Protein AF-A0A948C5S7-F1 (afdb_monomer)

Nearest PDB structures (foldseek):
  1p3d-assembly1_A  TM=9.651E-01  e=3.234E-03  Haemophilus influenzae
  1gqq-assembly1_A  TM=8.195E-01  e=3.987E-03  Haemophilus influenzae
  1gqq-assembly1_B  TM=8.181E-01  e=5.651E-03  Haemophilus influenzae
  7ysv-assembly1_D  TM=3.368E-01  e=1.610E-02  Rattus norvegicus
  8gpr-assembly1_D  TM=3.294E-01  e=8.591E-02  Rattus norvegicus

Structure (mmCIF, N/CA/C/O backbone):
data_AF-A0A948C5S7-F1
#
_entry.id   AF-A0A948C5S7-F1
#
loop_
_atom_site.group_PDB
_atom_site.id
_atom_site.type_symbol
_atom_site.label_atom_id
_atom_site.label_alt_id
_atom_site.label_comp_id
_atom_site.label_asym_id
_atom_site.label_entity_id
_atom_site.label_seq_id
_atom_site.pdbx_PDB_ins_code
_atom_site.Cartn_x
_atom_site.Cartn_y
_atom_site.Cartn_z
_atom_site.occupancy
_atom_site.B_iso_or_equiv
_atom_site.auth_seq_id
_atom_site.auth_comp_id
_atom_site.auth_asym_id
_atom_site.auth_atom_id
_atom_site.pdbx_PDB_model_num
ATOM 1 N N . MET A 1 1 ? -17.640 6.843 2.694 1.00 91.31 1 MET A N 1
ATOM 2 C CA . MET A 1 1 ? -16.895 8.073 2.339 1.00 91.31 1 MET A CA 1
ATOM 3 C C . MET A 1 1 ? -15.833 7.690 1.329 1.00 91.31 1 MET A C 1
ATOM 5 O O . MET A 1 1 ? -15.386 6.552 1.376 1.00 91.31 1 MET A O 1
ATOM 9 N N . ILE A 1 2 ? -15.490 8.582 0.403 1.00 95.44 2 ILE A N 1
ATOM 10 C CA . ILE A 1 2 ? -14.495 8.312 -0.641 1.00 95.44 2 ILE A CA 1
ATOM 11 C C . ILE A 1 2 ? -13.454 9.423 -0.574 1.00 95.44 2 ILE A C 1
ATOM 13 O O . ILE A 1 2 ? -13.812 10.598 -0.551 1.00 95.44 2 ILE A O 1
ATOM 17 N N . TYR A 1 3 ? -12.189 9.023 -0.534 1.00 95.81 3 TYR A N 1
ATOM 18 C CA . TYR A 1 3 ? -11.029 9.903 -0.564 1.00 95.81 3 TYR A CA 1
ATOM 19 C C . TYR A 1 3 ? -10.151 9.497 -1.740 1.00 95.81 3 TYR A C 1
ATOM 21 O O . TYR A 1 3 ? -10.005 8.306 -2.014 1.00 9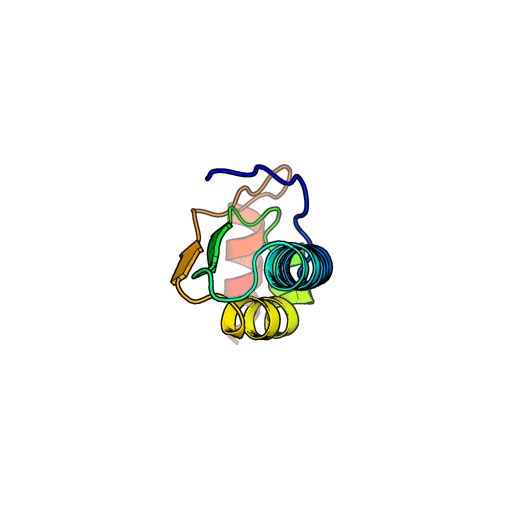5.81 3 TYR A O 1
ATOM 29 N N . SER A 1 4 ? -9.581 10.480 -2.427 1.00 96.19 4 SER A N 1
ATOM 30 C CA . SER A 1 4 ? -8.579 10.266 -3.468 1.00 96.19 4 SER A CA 1
ATOM 31 C C . SER A 1 4 ? -7.244 10.812 -2.990 1.00 96.19 4 SER A C 1
ATOM 33 O O . SER A 1 4 ? -7.191 11.956 -2.538 1.00 96.19 4 SER A O 1
ATOM 35 N N . ASP A 1 5 ? -6.187 10.027 -3.146 1.00 95.94 5 ASP A N 1
ATOM 36 C CA . ASP A 1 5 ? -4.819 10.422 -2.828 1.00 95.94 5 ASP A CA 1
ATOM 37 C C . ASP A 1 5 ? -3.899 10.123 -4.024 1.00 95.94 5 ASP A C 1
ATOM 39 O O . ASP A 1 5 ? -4.130 9.166 -4.764 1.00 95.94 5 ASP A O 1
ATOM 43 N N . TYR A 1 6 ? -2.890 10.970 -4.248 1.00 95.00 6 TYR A N 1
ATOM 44 C CA . TYR A 1 6 ? -1.934 10.826 -5.360 1.00 95.00 6 TYR A CA 1
ATOM 45 C C . TYR A 1 6 ? -0.724 9.933 -5.005 1.00 95.00 6 TYR A C 1
ATOM 47 O O . TYR A 1 6 ? 0.123 9.623 -5.852 1.00 95.00 6 TYR A O 1
ATOM 55 N N . GLY A 1 7 ? -0.607 9.535 -3.740 1.00 93.50 7 GLY A N 1
ATOM 56 C CA . GLY A 1 7 ? 0.462 8.706 -3.217 1.00 93.50 7 GLY A CA 1
ATOM 57 C C . GLY A 1 7 ? 0.583 7.378 -3.957 1.00 93.50 7 GLY A C 1
ATOM 58 O O . GLY A 1 7 ? -0.366 6.616 -4.112 1.00 93.50 7 GLY A O 1
ATOM 59 N N . HIS A 1 8 ? 1.801 7.091 -4.404 1.00 93.81 8 HIS A N 1
ATOM 60 C CA . HIS A 1 8 ? 2.150 5.876 -5.145 1.00 93.81 8 HIS A CA 1
ATOM 61 C C . HIS A 1 8 ? 3.403 5.194 -4.574 1.00 93.81 8 HIS A C 1
ATOM 63 O O . HIS A 1 8 ? 3.996 4.331 -5.219 1.00 93.81 8 HIS A O 1
ATOM 69 N N . MET A 1 9 ? 3.824 5.609 -3.377 1.00 96.00 9 MET A N 1
ATOM 70 C CA . MET A 1 9 ? 4.890 4.993 -2.588 1.00 96.00 9 MET A CA 1
ATOM 71 C C . MET A 1 9 ? 4.275 4.219 -1.428 1.00 96.00 9 MET A C 1
ATOM 73 O O . MET A 1 9 ? 3.244 4.634 -0.896 1.00 96.00 9 MET A O 1
ATOM 77 N N . ALA A 1 10 ? 4.924 3.139 -0.993 1.00 96.69 10 ALA A N 1
ATOM 78 C CA . ALA A 1 10 ? 4.420 2.340 0.127 1.00 96.69 10 ALA A CA 1
ATOM 79 C C . ALA A 1 10 ? 4.261 3.173 1.416 1.00 96.69 10 ALA A C 1
ATOM 81 O O . ALA A 1 10 ? 3.277 3.022 2.138 1.00 96.69 10 ALA A O 1
ATOM 82 N N . SER A 1 11 ? 5.180 4.113 1.660 1.00 97.00 11 SER A N 1
ATOM 83 C CA . SER A 1 11 ? 5.114 5.036 2.800 1.00 97.00 11 SER A CA 1
ATOM 84 C C . SER A 1 11 ? 3.900 5.964 2.760 1.00 97.00 11 SER A C 1
ATOM 86 O O . SER A 1 11 ? 3.328 6.254 3.805 1.00 97.00 11 SER A O 1
ATOM 88 N N . SER A 1 12 ? 3.469 6.404 1.573 1.00 96.75 12 SER A N 1
ATOM 89 C CA . SER A 1 12 ? 2.267 7.234 1.430 1.00 96.75 12 SER A CA 1
ATOM 90 C C . SER A 1 12 ? 1.006 6.468 1.825 1.00 96.75 12 SER A C 1
ATOM 92 O O . SER A 1 12 ? 0.123 7.039 2.455 1.00 96.75 12 SER A O 1
ATOM 94 N N . LEU A 1 13 ? 0.939 5.169 1.510 1.00 97.19 13 LEU A N 1
ATOM 95 C CA . LEU A 1 13 ? -0.188 4.326 1.918 1.00 97.19 13 LEU A CA 1
ATOM 96 C C . LEU A 1 13 ? -0.228 4.152 3.438 1.00 97.19 13 LEU A C 1
ATOM 98 O O . LEU A 1 13 ? -1.292 4.248 4.040 1.00 97.19 13 LEU A O 1
ATOM 102 N N . GLN A 1 14 ? 0.934 3.949 4.062 1.00 97.62 14 GLN A N 1
ATOM 103 C CA . GLN A 1 14 ? 1.037 3.838 5.515 1.00 97.62 14 GLN A CA 1
ATOM 104 C C . GLN A 1 14 ? 0.559 5.115 6.219 1.00 97.62 14 GLN A C 1
ATOM 106 O O . GLN A 1 14 ? -0.305 5.046 7.090 1.00 97.62 14 GLN A O 1
ATOM 111 N N . LEU A 1 15 ? 1.071 6.276 5.801 1.00 97.62 15 LEU A N 1
ATOM 112 C CA . LEU A 1 15 ? 0.678 7.567 6.374 1.00 97.62 15 LEU A CA 1
ATOM 113 C C . LEU A 1 15 ? -0.815 7.845 6.159 1.00 97.62 15 LEU A C 1
ATOM 115 O O . LEU A 1 15 ? -1.512 8.244 7.085 1.00 97.62 15 LEU A O 1
ATOM 119 N N . GLY A 1 16 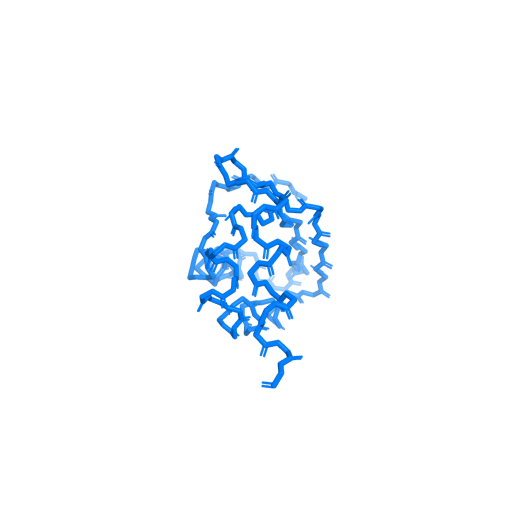? -1.340 7.547 4.966 1.00 97.12 16 GLY A N 1
ATOM 120 C CA . GLY A 1 16 ? -2.769 7.685 4.688 1.00 97.12 16 GLY A CA 1
ATOM 121 C C . GLY A 1 16 ? -3.645 6.782 5.565 1.00 97.12 16 GLY A C 1
ATOM 122 O O . GLY A 1 16 ? -4.725 7.197 5.986 1.00 97.12 16 GLY A O 1
ATOM 123 N N . TYR A 1 17 ? -3.201 5.556 5.868 1.00 97.50 17 TYR A N 1
ATOM 124 C CA . TYR A 1 17 ? -3.883 4.688 6.832 1.00 97.50 17 TYR A CA 1
ATOM 125 C C . TYR A 1 17 ? -3.881 5.297 8.238 1.00 97.50 17 TYR A C 1
ATOM 127 O O . TYR A 1 17 ? -4.934 5.332 8.874 1.00 97.50 17 TYR A O 1
ATOM 135 N N . GLU A 1 18 ? -2.728 5.773 8.711 1.00 97.75 18 GLU A N 1
ATOM 136 C CA . GLU A 1 18 ? -2.569 6.366 10.044 1.00 97.75 18 GLU A CA 1
ATOM 137 C C . GLU A 1 18 ? -3.488 7.581 10.222 1.00 97.75 18 GLU A C 1
ATOM 139 O O . GLU A 1 18 ? -4.308 7.591 11.145 1.00 97.75 18 GLU A O 1
ATOM 144 N N . ASP A 1 19 ? -3.467 8.516 9.269 1.00 97.25 19 ASP A N 1
ATOM 145 C CA . ASP A 1 19 ? -4.316 9.712 9.268 1.00 97.25 19 ASP A CA 1
ATOM 146 C C . ASP A 1 19 ? -5.812 9.359 9.285 1.00 97.25 19 ASP A C 1
ATOM 148 O O . ASP A 1 19 ? -6.609 9.922 10.046 1.00 97.25 19 ASP A O 1
ATOM 152 N N . LEU A 1 20 ? -6.229 8.407 8.442 1.00 97.31 20 LEU A N 1
ATOM 153 C CA . LEU A 1 20 ? -7.627 7.980 8.377 1.00 97.31 20 LEU A CA 1
ATOM 154 C C . LEU A 1 20 ? -8.054 7.240 9.644 1.00 97.31 20 LEU A C 1
ATOM 156 O O . LEU A 1 20 ? -9.200 7.393 10.074 1.00 97.31 20 LEU A O 1
ATOM 160 N N . LYS A 1 21 ? -7.164 6.446 10.247 1.00 97.06 21 LYS A N 1
ATOM 161 C CA . LYS A 1 21 ? -7.471 5.689 11.462 1.00 97.06 21 LYS A CA 1
ATOM 162 C C . LYS A 1 21 ? -7.594 6.597 12.677 1.00 97.06 21 LYS A C 1
ATOM 164 O O . LYS A 1 21 ? -8.488 6.371 13.493 1.00 97.06 21 LYS A O 1
ATOM 169 N N . GLU A 1 22 ? -6.745 7.617 12.771 1.00 97.81 22 G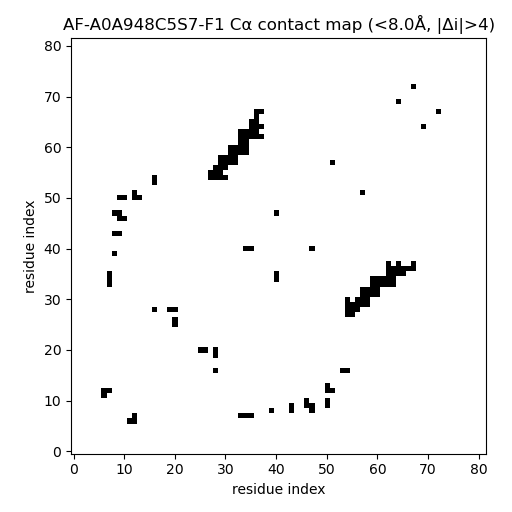LU A N 1
ATOM 170 C CA . GLU A 1 22 ? -6.831 8.654 13.798 1.00 97.81 22 GLU A CA 1
ATOM 171 C C . GLU A 1 22 ? -8.130 9.452 13.662 1.00 97.81 22 GLU A C 1
ATOM 173 O O . GLU A 1 22 ? -8.858 9.642 14.637 1.00 97.81 22 GLU A O 1
ATOM 178 N N . LYS A 1 23 ? -8.463 9.879 12.439 1.00 97.31 23 LYS A N 1
ATOM 179 C CA . LYS A 1 23 ? -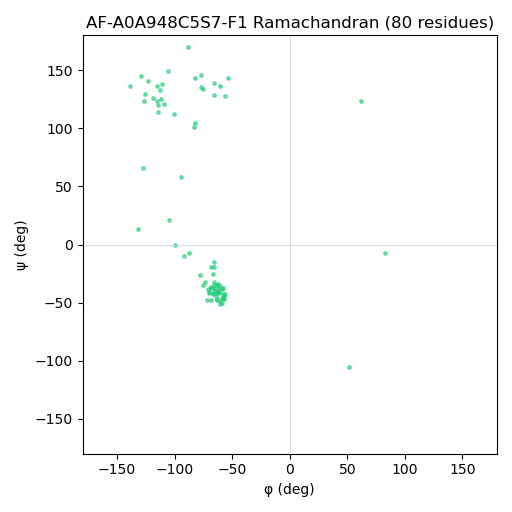9.631 10.728 12.186 1.00 97.31 23 LYS A CA 1
ATOM 180 C C . LYS A 1 23 ? -10.964 9.987 12.294 1.00 97.31 23 LYS A C 1
ATOM 182 O O . LYS A 1 23 ? -11.973 10.585 12.670 1.00 97.31 23 LYS A O 1
ATOM 187 N N . TYR A 1 24 ? -10.982 8.702 11.949 1.00 96.88 24 TYR A N 1
ATOM 188 C CA . TYR A 1 24 ? -12.184 7.870 11.909 1.00 96.88 24 TYR A CA 1
ATOM 189 C C . TYR A 1 24 ? -11.991 6.583 12.724 1.00 96.88 24 TYR A C 1
ATOM 191 O O . TYR A 1 24 ? -12.007 5.474 12.172 1.00 96.88 24 TYR A O 1
ATOM 199 N N . PRO A 1 25 ? -11.830 6.692 14.056 1.00 96.12 25 PRO A N 1
ATOM 200 C CA . PRO A 1 25 ? -11.636 5.526 14.903 1.00 96.12 25 PRO A CA 1
ATOM 201 C C . PRO A 1 25 ? -12.848 4.588 14.811 1.00 96.12 25 PRO A C 1
ATOM 203 O O . PRO A 1 25 ? -14.000 5.017 14.821 1.00 96.12 25 PRO A O 1
ATOM 206 N N . GLY A 1 26 ? -12.583 3.285 14.696 1.00 95.50 26 GLY A N 1
ATOM 207 C CA . GLY A 1 26 ? -13.616 2.244 14.592 1.00 95.50 26 GLY A CA 1
ATOM 208 C C . GLY A 1 26 ? -14.198 2.018 13.190 1.00 95.50 26 GLY A C 1
ATOM 209 O O . GLY A 1 26 ? -14.914 1.038 12.992 1.00 95.50 26 GLY A O 1
ATOM 210 N N . TYR A 1 27 ? -13.865 2.852 12.202 1.00 97.50 27 TYR A N 1
ATOM 211 C CA . TYR A 1 27 ? -14.270 2.612 10.817 1.00 97.50 27 TYR A CA 1
ATOM 212 C C . TYR A 1 27 ? -13.391 1.531 10.181 1.00 97.50 27 TYR A C 1
ATOM 214 O O . TYR A 1 27 ? -12.194 1.428 10.478 1.00 97.50 27 TYR A O 1
ATOM 222 N N . LYS A 1 28 ? -14.001 0.737 9.291 1.00 97.94 28 LYS A N 1
ATOM 223 C CA . LYS A 1 28 ? -13.265 -0.141 8.377 1.00 97.94 28 LYS A CA 1
ATOM 224 C C . LYS A 1 28 ? -12.652 0.697 7.263 1.00 97.94 28 LYS A C 1
ATOM 226 O O . LYS A 1 28 ? -13.341 1.533 6.676 1.00 97.94 28 LYS A O 1
ATOM 231 N N . LEU A 1 29 ? -11.387 0.450 6.960 1.00 98.12 29 LEU A N 1
ATOM 232 C CA . LEU A 1 29 ? -10.636 1.142 5.925 1.00 98.12 29 LEU A CA 1
ATOM 233 C C . LEU A 1 29 ? -10.387 0.193 4.755 1.00 98.12 29 LEU A C 1
ATOM 235 O O . LEU A 1 29 ? -9.762 -0.856 4.896 1.00 98.12 29 LEU A O 1
ATOM 239 N N . GLN A 1 30 ? -10.879 0.586 3.585 1.00 98.12 30 GLN A N 1
ATOM 240 C CA . GLN A 1 30 ? -10.618 -0.090 2.322 1.00 98.12 30 GLN A CA 1
ATOM 241 C C . GLN A 1 30 ? -9.740 0.798 1.449 1.00 98.12 30 GLN A C 1
ATOM 243 O O . GLN A 1 30 ? -9.982 2.001 1.348 1.00 98.12 30 GLN A O 1
ATOM 248 N N . ILE A 1 31 ? -8.764 0.190 0.782 1.00 97.94 31 ILE A N 1
ATOM 249 C CA . ILE A 1 31 ? -7.912 0.856 -0.199 1.00 97.94 31 ILE A CA 1
ATOM 250 C C . ILE A 1 31 ? -8.123 0.261 -1.589 1.00 97.94 31 ILE A C 1
ATOM 252 O O . ILE A 1 31 ? -8.193 -0.957 -1.767 1.00 97.94 31 ILE A O 1
ATOM 256 N N . ILE A 1 32 ? -8.208 1.146 -2.580 1.00 97.88 32 ILE A N 1
ATOM 257 C CA . ILE A 1 32 ? -8.139 0.811 -4.000 1.00 97.88 32 ILE A CA 1
ATOM 258 C C . ILE A 1 32 ? -6.857 1.453 -4.521 1.00 97.88 32 ILE A C 1
ATOM 260 O O . ILE A 1 32 ? -6.734 2.675 -4.513 1.00 97.88 32 ILE A O 1
ATOM 264 N N . PHE A 1 33 ? -5.895 0.632 -4.925 1.00 97.88 33 PHE A N 1
ATOM 265 C CA . PHE A 1 33 ? -4.563 1.077 -5.312 1.00 97.88 33 PHE A CA 1
ATOM 266 C C . PHE A 1 33 ? -4.271 0.714 -6.765 1.00 97.88 33 PHE A C 1
ATOM 268 O O . PHE A 1 33 ? -4.356 -0.453 -7.149 1.00 97.88 33 P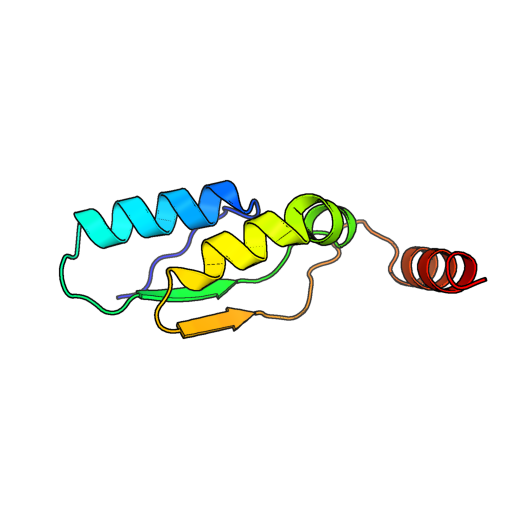HE A O 1
ATOM 275 N N . GLN A 1 34 ? -3.892 1.707 -7.569 1.00 96.75 34 GLN A N 1
ATOM 276 C CA . GLN A 1 34 ? -3.320 1.484 -8.892 1.00 96.75 34 GLN A CA 1
ATOM 277 C C . GLN A 1 34 ? -1.796 1.636 -8.794 1.00 96.75 34 GLN A C 1
ATOM 279 O O . GLN A 1 34 ? -1.311 2.747 -8.570 1.00 96.75 34 GLN A O 1
ATOM 284 N N . PRO A 1 35 ? -1.019 0.556 -8.961 1.00 95.06 35 PRO A N 1
ATOM 285 C CA . PRO A 1 35 ? 0.430 0.648 -8.899 1.00 95.06 35 PRO A CA 1
ATOM 286 C C . PRO A 1 35 ? 0.979 1.489 -10.057 1.00 95.06 35 PRO A C 1
ATOM 288 O O . PRO A 1 35 ? 0.540 1.344 -11.198 1.00 95.06 35 PRO A O 1
ATOM 291 N N . HIS A 1 36 ? 1.968 2.338 -9.780 1.00 94.12 36 HIS A N 1
ATOM 292 C CA . HIS A 1 36 ? 2.604 3.202 -10.776 1.00 94.12 36 HIS A CA 1
ATOM 293 C C . HIS A 1 36 ? 4.069 2.794 -10.970 1.00 94.12 36 HIS A C 1
ATOM 295 O O . HIS A 1 36 ? 4.860 2.905 -10.033 1.00 94.12 36 HIS A O 1
ATOM 301 N N . GLN A 1 37 ? 4.436 2.409 -12.198 1.00 92.19 37 GLN A N 1
ATOM 302 C CA . GLN A 1 37 ? 5.750 1.876 -12.598 1.00 92.19 37 GLN A CA 1
ATOM 303 C C . GLN A 1 37 ? 6.140 0.553 -11.911 1.00 92.19 37 GLN A C 1
ATOM 305 O O . GLN A 1 37 ? 6.278 0.449 -10.694 1.00 92.19 37 GLN A O 1
ATOM 310 N N . ILE A 1 38 ? 6.421 -0.459 -12.721 1.00 90.69 38 ILE A N 1
ATOM 311 C CA . ILE A 1 38 ? 6.886 -1.793 -12.344 1.00 90.69 38 ILE A CA 1
ATOM 312 C C . ILE A 1 38 ? 8.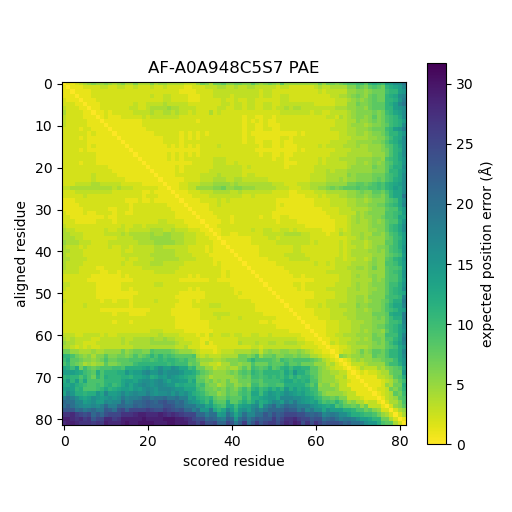168 -1.715 -11.527 1.00 90.69 38 ILE A C 1
ATOM 314 O O . ILE A 1 38 ? 8.239 -2.339 -10.471 1.00 90.69 38 ILE A O 1
ATOM 318 N N . ASN A 1 39 ? 9.164 -0.925 -11.941 1.00 89.44 39 ASN A N 1
ATOM 319 C CA . ASN A 1 39 ? 10.426 -0.866 -11.197 1.00 89.44 39 ASN A CA 1
ATOM 320 C C . ASN A 1 39 ? 10.234 -0.329 -9.771 1.00 89.44 39 ASN A C 1
ATOM 322 O O . ASN A 1 39 ? 10.914 -0.777 -8.848 1.00 89.44 39 ASN A O 1
ATOM 326 N N . ARG A 1 40 ? 9.289 0.600 -9.569 1.00 91.25 40 ARG A N 1
ATOM 327 C CA . ARG A 1 40 ? 8.954 1.111 -8.233 1.00 91.25 40 ARG A CA 1
ATOM 328 C C . ARG A 1 40 ? 8.293 0.033 -7.384 1.00 91.25 40 ARG A C 1
ATOM 330 O O . ARG A 1 40 ? 8.716 -0.183 -6.254 1.00 91.25 40 ARG A O 1
ATOM 337 N N . VAL A 1 41 ? 7.303 -0.659 -7.943 1.00 92.25 41 VAL A N 1
ATOM 338 C CA . VAL A 1 41 ? 6.591 -1.743 -7.253 1.00 92.25 41 VAL A CA 1
ATOM 339 C C . VAL A 1 41 ? 7.535 -2.882 -6.879 1.00 92.25 41 VAL A C 1
ATOM 341 O O . VAL A 1 41 ? 7.437 -3.414 -5.780 1.00 92.25 41 VAL A O 1
ATOM 344 N N . LEU A 1 42 ? 8.476 -3.233 -7.757 1.00 91.00 42 LEU A N 1
ATOM 345 C CA . LEU A 1 42 ? 9.481 -4.256 -7.471 1.00 91.00 42 LEU A CA 1
ATOM 346 C C . LEU A 1 42 ? 10.445 -3.821 -6.364 1.00 91.00 42 LEU A C 1
ATOM 348 O O . LEU A 1 42 ? 10.754 -4.623 -5.485 1.00 91.00 42 LEU A O 1
ATOM 352 N N . ARG A 1 43 ? 10.896 -2.561 -6.388 1.00 94.56 43 ARG A N 1
ATOM 353 C CA . ARG A 1 43 ? 11.817 -2.017 -5.381 1.00 94.56 43 ARG A CA 1
ATOM 354 C C . ARG A 1 43 ? 11.192 -1.949 -3.987 1.00 94.56 43 ARG A C 1
ATOM 356 O O . ARG A 1 43 ? 11.887 -2.225 -3.023 1.00 94.56 43 ARG A O 1
ATOM 363 N N . GLU A 1 44 ? 9.916 -1.584 -3.895 1.00 95.44 44 GLU A N 1
ATOM 364 C CA . GLU A 1 44 ? 9.190 -1.375 -2.629 1.00 95.44 44 GLU A CA 1
ATOM 365 C C . GLU A 1 44 ? 8.226 -2.541 -2.315 1.00 95.44 44 GLU A C 1
ATOM 367 O O . GLU A 1 44 ? 7.240 -2.382 -1.595 1.00 95.44 44 GLU A O 1
ATOM 372 N N . ARG A 1 45 ? 8.452 -3.726 -2.904 1.00 95.00 45 ARG A N 1
ATOM 373 C CA . ARG A 1 45 ? 7.505 -4.856 -2.854 1.00 95.00 45 ARG A CA 1
ATOM 37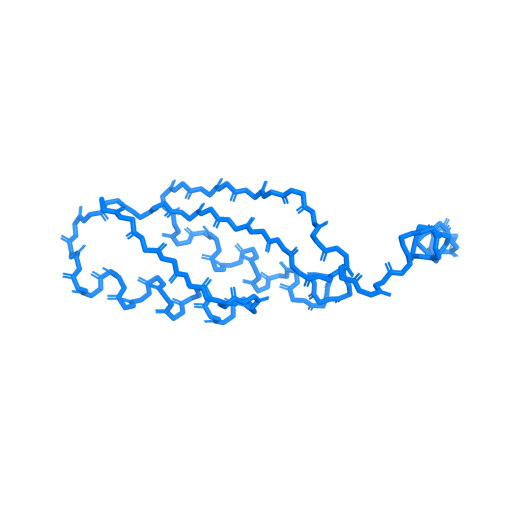4 C C . ARG A 1 45 ? 7.163 -5.270 -1.423 1.00 95.00 45 ARG A C 1
ATOM 376 O O . ARG A 1 45 ? 6.001 -5.546 -1.119 1.00 95.00 45 ARG A O 1
ATOM 383 N N . ASN A 1 46 ? 8.177 -5.358 -0.566 1.00 97.06 46 ASN A N 1
ATOM 384 C CA . ASN A 1 46 ? 7.996 -5.798 0.814 1.00 97.06 46 ASN A CA 1
ATOM 385 C C . ASN A 1 46 ? 7.250 -4.733 1.617 1.00 97.06 46 ASN A C 1
ATOM 387 O O . ASN A 1 46 ? 6.341 -5.053 2.375 1.00 97.06 46 ASN A O 1
ATOM 391 N N . GLU A 1 47 ? 7.588 -3.471 1.397 1.00 97.94 47 GLU A N 1
ATOM 392 C CA . GLU A 1 47 ? 7.004 -2.304 2.040 1.00 97.94 47 GLU A CA 1
ATOM 393 C C . GLU A 1 47 ? 5.525 -2.163 1.674 1.00 97.94 47 GLU A C 1
ATOM 395 O O . GLU A 1 47 ? 4.692 -1.999 2.564 1.00 97.94 47 GLU A O 1
ATOM 400 N N . PHE A 1 48 ? 5.167 -2.332 0.396 1.00 97.56 48 PHE A N 1
ATOM 401 C CA . PHE A 1 48 ? 3.768 -2.393 -0.032 1.00 97.56 48 PHE A CA 1
ATOM 402 C C . PHE A 1 48 ? 3.021 -3.525 0.674 1.00 97.56 48 PHE A C 1
ATOM 404 O O . PHE A 1 48 ? 1.927 -3.316 1.195 1.00 97.56 48 PHE A O 1
ATOM 411 N N . SER A 1 49 ? 3.621 -4.719 0.743 1.00 96.62 49 SER A N 1
ATOM 412 C CA . SER A 1 49 ? 3.000 -5.849 1.434 1.00 96.62 49 SER A CA 1
ATOM 413 C C . SER A 1 49 ? 2.756 -5.569 2.916 1.00 96.62 49 SER A C 1
ATOM 415 O O . SER A 1 49 ? 1.760 -6.064 3.437 1.00 96.62 49 SER A O 1
ATOM 417 N N . GLN A 1 50 ? 3.634 -4.826 3.596 1.00 98.00 50 GLN A N 1
ATOM 418 C CA . GLN A 1 50 ? 3.404 -4.435 4.988 1.00 98.00 50 GLN A CA 1
ATOM 419 C C . GLN A 1 50 ? 2.307 -3.374 5.096 1.00 98.00 50 GLN A C 1
ATOM 421 O O . GLN A 1 50 ? 1.370 -3.574 5.863 1.00 98.00 50 GLN A O 1
ATOM 426 N N . ALA A 1 51 ? 2.356 -2.321 4.274 1.00 97.56 51 ALA A N 1
ATOM 427 C CA . ALA A 1 51 ? 1.348 -1.259 4.278 1.00 97.56 51 ALA A CA 1
ATOM 428 C C . ALA A 1 51 ? -0.074 -1.811 4.055 1.00 97.56 51 ALA A C 1
ATOM 430 O O . ALA A 1 51 ? -1.014 -1.461 4.765 1.00 97.56 51 ALA A O 1
ATOM 431 N N . PHE A 1 52 ? -0.240 -2.749 3.116 1.00 98.06 52 PHE A N 1
ATOM 432 C CA . PHE A 1 52 ? -1.544 -3.341 2.811 1.00 98.06 52 PHE A CA 1
ATOM 433 C C . PHE A 1 52 ? -2.137 -4.188 3.943 1.00 98.06 52 PHE A C 1
ATOM 435 O O . PHE A 1 52 ? -3.358 -4.296 4.014 1.00 98.06 52 PHE A O 1
ATOM 442 N N . LYS A 1 53 ? -1.325 -4.752 4.850 1.00 97.62 53 LYS A N 1
ATOM 443 C CA . LYS A 1 53 ? -1.834 -5.557 5.980 1.00 97.62 53 LYS A CA 1
ATOM 444 C C . LYS A 1 53 ? -2.652 -4.748 6.981 1.00 97.62 53 LYS A C 1
ATOM 446 O O . LYS A 1 53 ? -3.385 -5.340 7.767 1.00 97.62 53 LYS A O 1
ATOM 451 N N . HIS A 1 54 ? -2.500 -3.426 6.988 1.00 97.00 54 HIS A N 1
ATOM 452 C CA . HIS A 1 54 ? -3.233 -2.554 7.897 1.00 97.00 54 HIS A CA 1
ATOM 453 C C . HIS A 1 54 ? -4.680 -2.311 7.453 1.00 97.00 54 HIS A C 1
ATOM 455 O O . HIS A 1 54 ? -5.540 -2.046 8.291 1.00 97.00 54 HIS A O 1
ATOM 461 N N . TYR A 1 55 ? -4.964 -2.417 6.154 1.00 98.06 55 TYR A N 1
ATOM 462 C CA . TYR A 1 55 ? -6.296 -2.184 5.607 1.00 98.06 55 TYR A CA 1
ATOM 463 C C . TYR A 1 55 ? -7.188 -3.417 5.753 1.00 98.06 55 TYR A C 1
ATOM 465 O O . TYR A 1 55 ? -6.749 -4.548 5.559 1.00 98.06 55 TYR A O 1
ATOM 473 N N . ASP A 1 56 ? -8.474 -3.195 6.022 1.00 98.31 56 ASP A N 1
ATOM 474 C CA . ASP A 1 56 ? -9.460 -4.272 6.131 1.00 98.31 56 ASP A CA 1
ATOM 475 C C . ASP A 1 56 ? -9.717 -4.947 4.779 1.00 98.31 56 ASP A C 1
ATOM 477 O O . ASP A 1 56 ? -9.949 -6.151 4.710 1.00 98.31 56 ASP A O 1
ATOM 481 N N . HIS A 1 57 ? -9.719 -4.158 3.701 1.00 98.12 57 HIS A N 1
ATOM 482 C CA . HIS A 1 57 ? -9.896 -4.646 2.336 1.00 98.12 57 HIS A CA 1
ATOM 483 C C . HIS A 1 57 ? -8.942 -3.919 1.394 1.00 98.12 57 HIS A C 1
ATOM 485 O O . HIS A 1 57 ? -8.806 -2.696 1.439 1.00 98.12 57 HIS A O 1
ATOM 491 N N . VAL A 1 58 ? -8.317 -4.679 0.500 1.00 98.25 58 VAL A N 1
ATOM 492 C CA . VAL A 1 58 ? -7.334 -4.174 -0.458 1.00 98.25 58 VAL A CA 1
ATOM 493 C C . VAL A 1 58 ? -7.758 -4.608 -1.852 1.00 98.25 58 VAL A C 1
ATOM 495 O O . VAL A 1 58 ? -7.942 -5.793 -2.116 1.00 98.25 58 VAL A O 1
ATOM 498 N N . THR A 1 59 ? -7.924 -3.6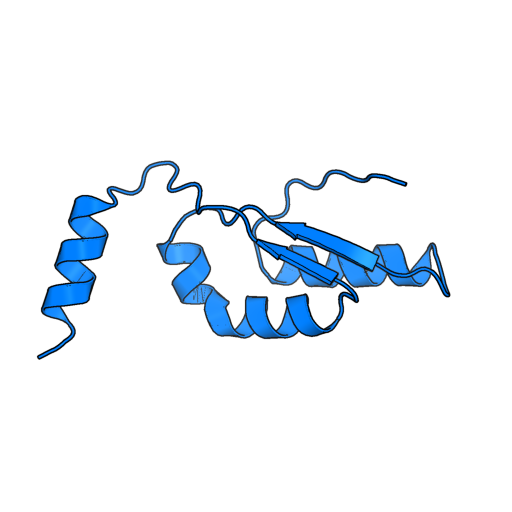47 -2.752 1.00 98.19 59 THR A N 1
ATOM 499 C CA . THR A 1 59 ? -8.122 -3.886 -4.184 1.00 98.19 59 THR A CA 1
ATOM 500 C C . THR A 1 59 ? -6.936 -3.298 -4.931 1.00 98.19 59 THR A C 1
ATOM 502 O O . THR A 1 59 ? -6.652 -2.112 -4.790 1.00 98.19 59 THR A O 1
ATOM 505 N N . ILE A 1 60 ? -6.244 -4.118 -5.718 1.00 96.44 60 ILE A N 1
ATOM 506 C CA . ILE A 1 60 ? -5.101 -3.686 -6.527 1.00 96.44 60 ILE A CA 1
ATOM 507 C C . ILE A 1 60 ? -5.507 -3.775 -7.994 1.00 96.44 60 ILE A C 1
ATOM 509 O O . ILE A 1 60 ? -5.969 -4.822 -8.442 1.00 96.44 60 ILE A O 1
ATOM 513 N N . TYR A 1 61 ? -5.363 -2.669 -8.714 1.00 95.75 61 TYR A N 1
ATOM 514 C CA . TYR A 1 61 ? -5.636 -2.587 -10.146 1.00 95.75 61 TYR A CA 1
ATOM 515 C C . TYR A 1 61 ? -4.412 -2.958 -10.983 1.00 95.75 61 TYR A C 1
ATOM 517 O O . TYR A 1 61 ? -3.292 -3.045 -10.472 1.00 95.75 61 TYR A O 1
ATOM 525 N N . ASP A 1 62 ? -4.630 -3.119 -12.289 1.00 92.62 62 ASP A N 1
ATOM 526 C CA . ASP A 1 62 ? -3.546 -3.294 -13.251 1.00 92.62 62 ASP A CA 1
ATOM 527 C C . ASP A 1 62 ? -2.519 -2.165 -13.143 1.00 92.62 62 ASP A C 1
ATOM 529 O O . ASP A 1 62 ? -2.848 -0.995 -12.912 1.00 92.62 62 ASP A O 1
ATOM 533 N N . ILE A 1 63 ? -1.252 -2.534 -13.321 1.00 91.38 63 ILE A N 1
ATOM 534 C CA . ILE A 1 63 ? -0.145 -1.598 -13.198 1.00 91.38 63 ILE A CA 1
ATOM 535 C C . ILE A 1 63 ? -0.197 -0.539 -14.297 1.00 91.38 63 ILE A C 1
ATOM 537 O O . ILE A 1 63 ? -0.239 -0.839 -15.491 1.00 91.38 63 ILE A O 1
ATOM 541 N N . TYR A 1 64 ? -0.114 0.723 -13.894 1.00 91.81 64 TYR A N 1
ATOM 542 C CA . TYR A 1 64 ? 0.128 1.816 -14.814 1.00 91.81 64 TYR A CA 1
ATOM 543 C C . TYR A 1 64 ? 1.636 1.932 -15.064 1.00 91.81 64 TYR A C 1
ATOM 545 O O . TYR A 1 64 ? 2.393 2.462 -14.247 1.00 91.81 64 TYR A O 1
ATOM 553 N N . ALA A 1 65 ? 2.089 1.412 -16.207 1.00 88.81 65 ALA A N 1
ATOM 554 C CA . ALA A 1 65 ? 3.507 1.377 -16.584 1.00 88.81 65 ALA A CA 1
ATOM 555 C C . ALA A 1 65 ? 4.123 2.775 -16.812 1.00 88.81 65 ALA A C 1
ATOM 557 O O . ALA A 1 65 ? 5.345 2.929 -16.835 1.00 88.81 65 ALA A O 1
ATOM 558 N N . ALA A 1 66 ? 3.296 3.814 -16.962 1.00 87.69 66 ALA A N 1
ATOM 559 C CA . ALA A 1 66 ? 3.721 5.166 -17.308 1.00 87.69 66 ALA A CA 1
ATOM 560 C C . ALA A 1 66 ? 4.628 5.187 -18.556 1.00 87.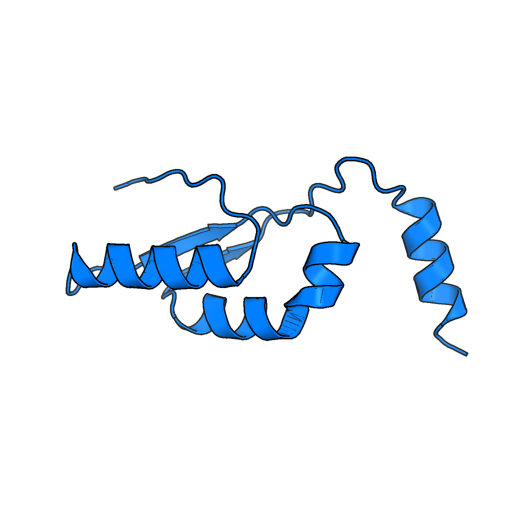69 66 ALA A C 1
ATOM 562 O O . ALA A 1 66 ? 4.143 5.032 -19.671 1.00 87.69 66 ALA A O 1
ATOM 563 N N . ARG A 1 67 ? 5.940 5.391 -18.379 1.00 87.44 67 ARG A N 1
ATOM 564 C CA . ARG A 1 67 ? 6.937 5.448 -19.466 1.00 87.44 67 ARG A CA 1
ATOM 565 C C . ARG A 1 67 ? 7.723 4.146 -19.643 1.00 87.44 67 ARG A C 1
ATOM 567 O O . ARG A 1 67 ? 8.614 4.091 -20.484 1.00 87.44 67 ARG A O 1
ATOM 574 N N . GLU A 1 68 ? 7.460 3.129 -18.829 1.00 86.31 68 GLU A N 1
ATOM 575 C CA . GLU A 1 68 ? 8.201 1.874 -18.885 1.00 86.31 68 GLU A CA 1
ATOM 576 C C . GLU A 1 68 ? 7.750 1.007 -20.058 1.00 86.31 68 GLU A C 1
ATOM 578 O O . GLU A 1 68 ? 6.558 0.810 -20.300 1.00 86.31 68 GLU A O 1
ATOM 583 N N . ASN A 1 69 ? 8.724 0.445 -20.775 1.00 84.44 69 ASN A N 1
ATOM 584 C CA . ASN A 1 69 ? 8.446 -0.504 -21.838 1.00 84.44 69 ASN A CA 1
ATOM 585 C C . ASN A 1 69 ? 8.236 -1.901 -21.242 1.00 84.44 69 ASN A C 1
ATOM 587 O O . ASN A 1 69 ? 9.192 -2.587 -20.869 1.00 84.44 69 ASN A O 1
ATOM 591 N N . LEU A 1 70 ? 6.976 -2.334 -21.183 1.00 78.44 70 LEU A N 1
ATOM 592 C CA . LEU A 1 70 ? 6.609 -3.636 -20.631 1.00 78.44 70 LEU A CA 1
ATOM 593 C C . LEU A 1 70 ? 7.298 -4.797 -21.364 1.00 78.44 70 LEU A C 1
ATOM 595 O O . LEU A 1 70 ? 7.753 -5.738 -20.721 1.00 78.44 70 LEU A O 1
ATOM 599 N N . ALA A 1 71 ? 7.444 -4.722 -22.690 1.00 79.44 71 ALA A N 1
ATOM 600 C CA . ALA A 1 71 ? 8.100 -5.777 -23.462 1.00 79.44 71 ALA A CA 1
ATOM 601 C C . ALA A 1 71 ? 9.591 -5.903 -23.114 1.00 79.44 71 ALA A C 1
ATOM 603 O O . ALA A 1 71 ? 10.133 -7.007 -23.092 1.00 79.44 71 ALA A O 1
ATOM 604 N N . GLU A 1 72 ? 10.261 -4.791 -22.812 1.00 80.38 72 GLU A N 1
ATOM 605 C CA . GLU A 1 72 ? 11.655 -4.806 -22.365 1.00 80.38 72 GLU A CA 1
ATOM 606 C C . GLU A 1 72 ? 11.795 -5.389 -20.951 1.00 80.38 72 GLU A C 1
ATOM 608 O O . GLU A 1 72 ? 12.688 -6.198 -20.695 1.00 80.38 72 GLU A O 1
ATOM 613 N N . LEU A 1 73 ? 10.885 -5.028 -20.043 1.00 76.19 73 LEU A N 1
ATOM 614 C CA . LEU A 1 73 ? 10.862 -5.551 -18.675 1.00 76.19 73 LEU A CA 1
ATOM 615 C C . LEU A 1 73 ? 10.590 -7.059 -18.636 1.00 76.19 73 LEU A C 1
ATOM 617 O O . LEU A 1 73 ? 11.261 -7.786 -17.905 1.00 76.19 73 LEU A O 1
ATOM 621 N N . LEU A 1 74 ? 9.664 -7.543 -19.467 1.00 73.56 74 LEU A N 1
ATOM 622 C CA . LEU A 1 74 ? 9.374 -8.971 -19.595 1.00 73.56 74 LEU A CA 1
ATOM 623 C C . LEU A 1 74 ? 10.587 -9.749 -20.119 1.00 73.56 74 LEU A C 1
ATOM 625 O O . LEU A 1 74 ? 10.906 -10.806 -19.579 1.00 73.56 74 LEU A O 1
ATOM 629 N N . LYS A 1 75 ? 11.315 -9.201 -21.103 1.00 75.75 75 LYS A N 1
ATOM 630 C CA . LYS A 1 75 ? 12.573 -9.799 -21.579 1.00 75.75 75 LYS A CA 1
ATOM 631 C C . LYS A 1 75 ? 13.606 -9.881 -20.458 1.00 75.75 75 LYS A C 1
ATOM 633 O O . LYS A 1 75 ? 14.152 -10.952 -20.230 1.00 75.75 75 LYS A O 1
ATOM 638 N N . LYS A 1 76 ? 13.824 -8.790 -19.713 1.00 69.56 76 LYS A N 1
ATOM 639 C CA . LYS A 1 76 ? 14.756 -8.764 -18.570 1.00 69.56 76 LYS A CA 1
ATOM 640 C C . LYS A 1 76 ? 14.391 -9.796 -17.501 1.00 69.56 76 LYS A C 1
ATOM 642 O O . LYS A 1 76 ? 15.275 -10.488 -17.015 1.00 69.56 76 LYS A O 1
ATOM 647 N N . SER A 1 77 ? 13.107 -9.947 -17.174 1.00 67.62 77 SER A N 1
ATOM 648 C CA . SER A 1 77 ? 12.652 -10.943 -16.195 1.00 67.62 77 SER A CA 1
ATOM 649 C C . SER A 1 77 ? 12.879 -12.389 -16.647 1.00 67.62 77 SER A C 1
ATOM 651 O O . SER A 1 77 ? 13.103 -13.247 -15.799 1.00 67.62 77 SER A O 1
ATOM 653 N N . GLN A 1 78 ? 12.810 -12.678 -17.950 1.00 59.91 78 GLN A N 1
ATOM 654 C CA . GLN A 1 78 ? 13.074 -14.018 -18.487 1.00 59.91 78 GLN A CA 1
ATOM 655 C C . GLN A 1 78 ? 14.573 -14.339 -18.511 1.00 59.91 78 GLN A C 1
ATOM 657 O O . GLN A 1 78 ? 14.952 -15.470 -18.232 1.00 59.91 78 GLN A O 1
ATOM 662 N N . SER A 1 79 ? 15.426 -13.342 -18.759 1.00 57.66 79 SER A N 1
ATOM 663 C CA . SER A 1 79 ? 16.888 -13.497 -18.745 1.00 57.66 79 SER A CA 1
ATOM 664 C C . SER A 1 79 ? 17.486 -13.758 -17.358 1.00 57.66 79 SER A C 1
ATOM 666 O O . SER A 1 79 ? 18.628 -14.192 -17.273 1.00 57.66 79 SER A O 1
ATOM 668 N N . ILE A 1 80 ? 16.755 -13.439 -16.284 1.00 52.53 80 ILE A N 1
ATOM 669 C CA . ILE A 1 80 ? 17.212 -13.577 -14.889 1.00 52.53 80 ILE A CA 1
ATOM 670 C C . ILE A 1 80 ? 16.814 -14.948 -14.296 1.00 52.53 80 ILE A C 1
ATOM 672 O O . ILE A 1 80 ? 17.313 -15.328 -13.244 1.00 52.53 80 ILE A O 1
ATOM 676 N N . ASN A 1 81 ? 15.976 -15.730 -14.990 1.00 40.53 81 ASN A N 1
ATOM 677 C CA . ASN A 1 81 ? 15.650 -17.115 -14.625 1.00 40.53 81 ASN A CA 1
ATOM 678 C C . ASN A 1 81 ? 16.554 -18.125 -15.369 1.00 40.53 81 ASN A C 1
ATOM 680 O O . ASN A 1 81 ? 16.050 -18.980 -16.101 1.00 40.53 81 ASN A O 1
ATOM 684 N N . LEU A 1 82 ? 17.875 -18.008 -15.189 1.00 39.50 82 LEU A N 1
ATOM 685 C CA . LEU A 1 82 ? 18.881 -19.021 -15.545 1.00 39.50 82 LEU A CA 1
ATOM 686 C C . LEU A 1 82 ? 19.804 -19.278 -14.354 1.00 39.50 82 LEU A C 1
ATOM 688 O O . LEU A 1 82 ? 20.311 -18.282 -13.791 1.00 39.50 82 LEU A O 1
#

Sequence (82 aa):
MIYSDYGHMASSLQLGYEDLKEKYPGYKLQIIFQPHQINRVLRERNEFSQAFKHYDHVTIYDIYAARENLAELLKKSQSINL

Solvent-accessible surface area (backbone atoms only — not comparable to full-atom values): 5080 Å² total; per-residue (Å²): 139,87,84,87,77,88,67,71,49,43,68,44,52,39,52,51,49,52,56,48,46,70,75,41,70,92,62,85,48,72,47,80,43,64,48,54,33,64,72,53,49,65,74,41,43,67,51,37,59,55,38,53,68,77,40,78,40,79,45,76,52,76,69,43,42,84,88,58,58,63,72,60,54,53,51,54,60,56,71,67,74,116

pLDDT: mean 90.59, std 12.56, range [39.5, 98.31]

Foldseek 3Di:
DDDDDPDQALVVLQVVLVVCCVVPPPDAAEDEDAHEAPVRCVVCVVSNVVSVVSHPYYHYDYHDNPPDDPVVVVVVVVVVPD

Mean predicted aligned error: 4.98 Å

Secondary structure (DSSP, 8-state):
--------SHHHHHHHHHHHHHHSTT---EEEE--B-HHHHHHTHHHHHHHHTTSSEEEEPPPB-TT--HHHHHHHHHHT--

Radius of gyration: 15.06 Å; Cα contacts (8 Å, |Δi|>4): 76; chains: 1; bounding box: 36×30×38 Å